Protein AF-A0A959T8D4-F1 (afdb_monomer_lite)

Foldseek 3Di:
DVVVVVVVVVVVVVVVVVVVPDCPVVVVCVVCPPPCPDPQKDKDKDKDKDWDFDPPDVPTDIDIDIDIDIDIGGDD

Sequence (76 aa):
MIHFGAKYLFAACLLLAASAAHGQAALLVLIFGDKAATENFHFSIDAGLNVATLPGLDGGDARLGFNFGLGTYIRL

Secondary structure (DSSP, 8-state):
-HHHHHHHHHHHHHHHHHHT-SSHHHHHHHHHTTTS-STTEEEEEEEEEEEE--TT-TT---EEEEEEEEEEEE--

Radius of gyration: 20.27 Å; chains: 1; bounding box: 58×24×44 Å

pLDDT: mean 75.1, std 11.95, range [52.19, 95.25]

Structure (mmCIF, N/CA/C/O backbone):
data_AF-A0A959T8D4-F1
#
_entry.id   AF-A0A959T8D4-F1
#
loop_
_atom_site.group_PDB
_atom_site.id
_atom_site.type_symbol
_atom_site.label_atom_id
_atom_site.label_alt_id
_atom_site.label_comp_id
_atom_site.label_asym_id
_atom_site.label_entity_id
_atom_site.label_seq_id
_atom_site.pdbx_PDB_ins_code
_atom_site.Cartn_x
_atom_site.Cartn_y
_atom_site.Cartn_z
_atom_site.occupancy
_atom_site.B_iso_or_equiv
_atom_site.auth_seq_id
_atom_site.auth_comp_id
_atom_site.auth_asym_id
_atom_site.auth_atom_id
_atom_site.pdbx_PDB_model_num
ATOM 1 N N . MET A 1 1 ? 38.834 4.167 10.308 1.00 52.19 1 MET A N 1
ATOM 2 C CA . MET A 1 1 ? 37.994 5.388 10.399 1.00 52.19 1 MET A CA 1
ATOM 3 C C . MET A 1 1 ? 36.625 5.293 9.707 1.00 52.19 1 MET A C 1
ATOM 5 O O . MET A 1 1 ? 35.784 6.123 10.006 1.00 52.19 1 MET A O 1
ATOM 9 N N . ILE A 1 2 ? 36.343 4.292 8.857 1.00 56.72 2 ILE A N 1
ATOM 10 C CA . ILE A 1 2 ? 35.075 4.209 8.091 1.00 56.72 2 ILE A CA 1
ATOM 11 C C . ILE A 1 2 ? 33.916 3.584 8.908 1.00 56.72 2 ILE A C 1
ATOM 13 O O . ILE A 1 2 ? 32.774 4.019 8.809 1.00 56.72 2 ILE A O 1
ATOM 17 N N . HIS A 1 3 ? 34.204 2.637 9.812 1.00 54.88 3 HIS A N 1
ATOM 18 C CA . HIS A 1 3 ? 33.184 1.980 10.652 1.00 54.88 3 HIS A CA 1
ATOM 19 C C . HIS A 1 3 ? 32.557 2.868 11.736 1.00 54.88 3 HIS A C 1
ATOM 21 O O . HIS A 1 3 ? 31.513 2.517 12.281 1.00 54.88 3 HIS A O 1
ATOM 27 N N . PHE A 1 4 ? 33.190 3.992 12.082 1.00 58.94 4 PHE A N 1
ATOM 28 C CA . PHE A 1 4 ? 32.682 4.898 13.111 1.00 58.94 4 PHE A CA 1
ATOM 29 C C . PHE A 1 4 ? 31.542 5.758 12.549 1.00 58.94 4 PHE A C 1
ATOM 31 O O . PHE A 1 4 ? 30.465 5.787 13.130 1.00 58.94 4 PHE A O 1
ATOM 38 N N . GLY A 1 5 ? 31.721 6.342 11.356 1.00 67.62 5 GLY A N 1
ATOM 39 C CA . GLY A 1 5 ? 30.713 7.189 10.704 1.00 67.62 5 GLY A CA 1
ATOM 40 C C . GLY A 1 5 ? 29.422 6.459 10.317 1.00 67.62 5 GLY A C 1
ATOM 41 O O . GLY A 1 5 ? 28.338 7.011 10.484 1.00 67.62 5 GLY A O 1
ATOM 42 N N . ALA A 1 6 ? 29.512 5.195 9.885 1.00 72.25 6 ALA A N 1
ATOM 43 C CA . ALA A 1 6 ? 28.345 4.404 9.479 1.00 72.25 6 ALA A CA 1
ATOM 44 C C . ALA A 1 6 ? 27.330 4.184 10.620 1.00 72.25 6 ALA A C 1
ATOM 46 O O . ALA A 1 6 ? 26.125 4.164 10.381 1.00 72.25 6 ALA A O 1
ATOM 47 N N . LYS A 1 7 ? 27.806 4.074 11.868 1.00 72.12 7 LYS A N 1
ATOM 48 C CA . LYS A 1 7 ? 26.954 3.894 13.056 1.00 72.12 7 LYS A CA 1
ATOM 49 C C . LYS A 1 7 ? 26.119 5.140 13.350 1.00 72.12 7 LYS A C 1
ATOM 51 O O . LYS A 1 7 ? 24.931 5.028 13.629 1.00 72.12 7 LYS A O 1
ATOM 56 N N . TYR A 1 8 ? 26.732 6.318 13.247 1.00 82.12 8 TYR A N 1
ATOM 57 C CA . TYR A 1 8 ? 26.042 7.594 13.453 1.00 82.12 8 TYR A CA 1
ATOM 58 C C . TYR A 1 8 ? 25.094 7.924 12.305 1.00 82.12 8 TYR A C 1
ATOM 60 O O . TYR A 1 8 ? 24.013 8.446 12.550 1.00 82.12 8 TYR A O 1
ATOM 68 N N . LEU A 1 9 ? 25.458 7.561 11.073 1.00 83.19 9 LEU A N 1
ATOM 69 C CA . LEU A 1 9 ? 24.582 7.710 9.913 1.00 83.19 9 LEU A CA 1
ATOM 70 C C . LEU A 1 9 ? 23.327 6.834 10.044 1.00 83.19 9 LEU A C 1
ATOM 72 O O . LEU A 1 9 ? 22.216 7.319 9.858 1.00 83.19 9 LEU A O 1
ATOM 76 N N . PHE A 1 10 ? 23.491 5.569 10.441 1.00 81.75 10 PHE A N 1
ATOM 77 C CA . PHE A 1 10 ? 22.369 4.664 10.693 1.00 81.75 10 PHE A CA 1
ATOM 78 C C . PHE A 1 10 ? 21.475 5.156 11.844 1.00 81.75 10 PHE A C 1
ATOM 80 O O . PHE A 1 10 ? 20.251 5.160 11.720 1.00 81.75 10 PHE A O 1
ATOM 87 N N . ALA A 1 11 ? 22.076 5.642 12.935 1.00 82.19 11 ALA A N 1
ATOM 88 C CA . ALA A 1 11 ? 21.340 6.234 14.050 1.00 82.19 11 ALA A CA 1
ATOM 89 C C . ALA A 1 11 ? 20.568 7.504 13.638 1.00 82.19 11 ALA A C 1
ATOM 91 O O . ALA A 1 11 ? 19.421 7.682 14.044 1.00 82.19 11 ALA A O 1
ATOM 92 N N . ALA A 1 12 ? 21.155 8.356 12.792 1.00 81.38 12 ALA A N 1
ATOM 93 C CA . ALA A 1 12 ? 20.489 9.541 12.255 1.00 81.38 12 ALA A CA 1
ATOM 94 C C . ALA A 1 12 ? 19.291 9.171 11.361 1.00 81.38 12 ALA A C 1
ATOM 96 O O . ALA A 1 12 ? 18.223 9.765 11.500 1.00 81.38 12 ALA A O 1
ATOM 97 N N . CYS A 1 13 ? 19.422 8.152 10.503 1.00 78.56 13 CYS A N 1
ATOM 98 C CA . CYS A 1 13 ? 18.306 7.641 9.700 1.00 78.56 13 CYS A CA 1
ATOM 99 C C . CYS A 1 13 ? 17.161 7.090 10.567 1.00 78.56 13 CYS A C 1
ATOM 101 O O . CYS A 1 13 ? 15.998 7.361 10.278 1.00 78.56 13 CYS A O 1
ATOM 103 N N . LEU A 1 14 ? 17.474 6.368 11.649 1.00 74.62 14 LEU A N 1
ATOM 104 C CA . LEU A 1 14 ? 16.473 5.855 12.595 1.00 74.62 14 LEU A CA 1
ATOM 105 C C . LEU A 1 14 ? 15.721 6.978 13.324 1.00 74.62 14 LEU A C 1
ATOM 107 O O . LEU A 1 14 ? 14.506 6.897 13.488 1.00 74.62 14 LEU A O 1
ATOM 111 N N . LEU A 1 15 ? 16.421 8.043 13.724 1.00 73.00 15 LEU A N 1
ATOM 112 C CA . LEU A 1 15 ? 15.808 9.200 14.387 1.00 73.00 15 LEU A CA 1
ATOM 113 C C . LEU A 1 15 ? 14.890 9.995 13.446 1.00 73.00 15 LEU A C 1
ATOM 115 O O . LEU A 1 15 ? 13.832 10.457 13.869 1.00 73.00 15 LEU A O 1
ATOM 119 N N . LEU A 1 16 ? 15.256 10.113 12.166 1.00 69.56 16 LEU A N 1
ATOM 120 C CA . LEU A 1 16 ? 14.411 10.740 11.143 1.00 69.56 16 LEU A CA 1
ATOM 121 C C . LEU A 1 16 ? 13.202 9.869 10.762 1.00 69.56 16 LEU A C 1
ATOM 123 O O . LEU A 1 16 ? 12.146 10.402 10.440 1.00 69.56 16 LEU A O 1
ATOM 127 N N . ALA A 1 17 ? 13.321 8.541 10.836 1.00 65.75 17 ALA A N 1
ATOM 128 C CA . ALA A 1 17 ? 12.187 7.635 10.654 1.00 65.75 17 ALA A CA 1
ATOM 129 C C . ALA A 1 17 ? 11.194 7.699 11.832 1.00 65.75 17 ALA A C 1
ATOM 131 O O . ALA A 1 17 ? 9.986 7.583 11.629 1.00 65.75 17 ALA A O 1
ATOM 132 N N . ALA A 1 18 ? 11.683 7.938 13.055 1.00 63.25 18 ALA A N 1
ATOM 133 C CA . ALA A 1 18 ? 10.848 8.053 14.251 1.00 63.25 18 ALA A CA 1
ATOM 134 C C . ALA A 1 18 ? 9.978 9.328 14.272 1.00 63.25 18 ALA A C 1
ATOM 136 O O . ALA A 1 18 ? 8.876 9.306 14.821 1.00 63.25 18 ALA A O 1
ATOM 137 N N . SER A 1 19 ? 10.418 10.430 13.650 1.00 60.78 19 SER A N 1
ATOM 138 C CA . SER A 1 19 ? 9.617 11.665 13.576 1.00 60.78 19 SER A CA 1
ATOM 139 C C . SER A 1 19 ? 8.448 11.576 12.583 1.00 60.78 19 SER A C 1
ATOM 141 O O . SER A 1 19 ? 7.483 12.328 12.709 1.00 60.78 19 SER A O 1
ATOM 143 N N . ALA A 1 20 ? 8.482 10.623 11.644 1.00 57.59 20 ALA A N 1
ATOM 144 C CA . ALA A 1 20 ? 7.446 10.430 10.627 1.00 57.59 20 ALA A CA 1
ATOM 145 C C . ALA A 1 20 ? 6.226 9.606 11.100 1.00 57.59 20 ALA A C 1
ATOM 147 O O . ALA A 1 20 ? 5.256 9.461 10.355 1.00 57.59 20 ALA A O 1
ATOM 148 N N . ALA A 1 21 ? 6.229 9.071 12.325 1.00 57.41 21 ALA A N 1
ATOM 149 C CA . ALA A 1 21 ? 5.279 8.036 12.735 1.00 57.41 21 ALA A CA 1
ATOM 150 C C . ALA A 1 21 ? 4.364 8.455 13.899 1.00 57.41 21 ALA A C 1
ATOM 152 O O . ALA A 1 21 ? 4.491 7.941 15.003 1.00 57.41 21 ALA A O 1
ATOM 153 N N . HIS A 1 22 ? 3.406 9.357 13.655 1.00 58.34 22 HIS A N 1
ATOM 154 C CA . HIS A 1 22 ? 2.316 9.619 14.620 1.00 58.34 22 HIS A CA 1
ATOM 155 C C . HIS A 1 22 ? 0.898 9.625 14.008 1.00 58.34 22 HIS A C 1
ATOM 157 O O . HIS A 1 22 ? -0.079 9.697 14.745 1.00 58.34 22 HIS A O 1
ATOM 163 N N . GLY A 1 23 ? 0.750 9.495 12.681 1.00 57.75 23 GLY A N 1
ATOM 164 C CA . GLY A 1 23 ? -0.562 9.526 12.004 1.00 57.75 23 GLY A CA 1
ATOM 165 C C . GLY A 1 23 ? -1.024 8.209 11.371 1.00 57.75 23 GLY A C 1
ATOM 166 O O . GLY A 1 23 ? -2.212 8.028 11.134 1.00 57.75 23 GLY A O 1
ATOM 167 N N . GLN A 1 24 ? -0.117 7.266 11.101 1.00 62.09 24 GLN A N 1
ATOM 168 C CA . GLN A 1 24 ? -0.443 6.062 10.323 1.00 62.09 24 GLN A CA 1
ATOM 169 C C . GLN A 1 24 ? -1.352 5.092 11.094 1.00 62.09 24 GLN A C 1
ATOM 171 O O . GLN A 1 24 ? -2.329 4.602 10.540 1.00 62.09 24 GLN A O 1
ATOM 176 N N . ALA A 1 25 ? -1.105 4.885 12.393 1.00 61.25 25 ALA A N 1
ATOM 177 C CA . ALA A 1 25 ? -1.988 4.088 13.248 1.00 61.25 25 ALA A CA 1
ATO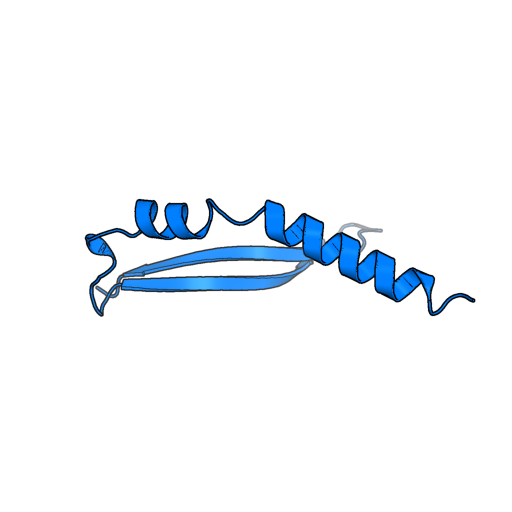M 178 C C . ALA A 1 25 ? -3.360 4.756 13.455 1.00 61.25 25 ALA A C 1
ATOM 180 O O . ALA A 1 25 ? -4.382 4.078 13.475 1.00 61.25 25 ALA A O 1
ATOM 181 N N . ALA A 1 26 ? -3.399 6.090 13.541 1.00 64.12 26 ALA A N 1
ATOM 182 C CA . ALA A 1 26 ? -4.648 6.842 13.632 1.00 64.12 26 ALA A CA 1
ATOM 183 C C . ALA A 1 26 ? -5.471 6.742 12.337 1.00 64.12 26 ALA A C 1
ATOM 185 O O . ALA A 1 26 ? -6.686 6.632 12.412 1.00 64.12 26 ALA A O 1
ATOM 186 N N . LEU A 1 27 ? -4.831 6.706 11.161 1.00 66.88 27 LEU A N 1
ATOM 187 C CA . LEU A 1 27 ? -5.506 6.440 9.885 1.00 66.88 27 LEU A CA 1
ATOM 188 C C . LEU A 1 27 ? -6.096 5.030 9.833 1.00 66.88 27 LEU A C 1
ATOM 190 O O . LEU A 1 27 ? -7.217 4.869 9.368 1.00 66.88 27 LEU A O 1
ATOM 194 N N . LEU A 1 28 ? -5.389 4.027 10.358 1.00 65.38 28 LEU A N 1
ATOM 195 C CA . LEU A 1 28 ? -5.933 2.675 10.491 1.00 65.38 28 LEU A CA 1
ATOM 196 C C . LEU A 1 28 ? -7.170 2.675 11.397 1.00 65.38 28 LEU A C 1
ATOM 198 O O . LEU A 1 28 ? -8.206 2.157 11.009 1.00 65.38 28 LEU A O 1
ATOM 202 N N . VAL A 1 29 ? -7.114 3.335 12.553 1.00 63.47 29 VAL A N 1
ATOM 203 C CA . VAL A 1 29 ? -8.265 3.453 13.466 1.00 63.47 29 VAL A CA 1
ATOM 204 C C . VAL A 1 29 ? -9.410 4.284 12.866 1.00 63.47 29 VAL A C 1
ATOM 206 O O . VAL A 1 29 ? -10.569 3.953 13.089 1.00 63.47 29 VAL A O 1
ATOM 209 N N . LEU A 1 30 ? -9.125 5.321 12.075 1.00 67.12 30 LEU A N 1
ATOM 210 C CA . LEU A 1 30 ? -10.137 6.158 11.414 1.00 67.12 30 LEU A CA 1
ATOM 211 C C . LEU A 1 30 ? -10.803 5.465 10.216 1.00 67.12 30 LEU A C 1
ATOM 213 O O . LEU A 1 30 ? -11.991 5.675 9.986 1.00 67.12 30 LEU A O 1
ATOM 217 N N . ILE A 1 31 ? -10.062 4.654 9.455 1.00 67.38 31 ILE A N 1
ATOM 218 C CA . ILE A 1 31 ? -10.597 3.889 8.317 1.00 67.38 31 ILE A CA 1
ATOM 219 C C . ILE A 1 31 ? -11.336 2.639 8.813 1.00 67.38 31 ILE A C 1
ATOM 221 O O . ILE A 1 31 ? -12.363 2.270 8.245 1.00 67.38 31 ILE A O 1
ATOM 225 N N . PHE A 1 32 ? -10.832 1.994 9.869 1.00 67.00 32 PHE A N 1
ATOM 226 C CA . PHE A 1 32 ? -11.317 0.688 10.315 1.00 67.00 32 PHE A CA 1
ATOM 227 C C . PHE A 1 32 ? -12.273 0.752 11.502 1.00 67.00 32 PHE A C 1
ATOM 229 O O . PHE A 1 32 ? -13.270 0.036 11.483 1.00 67.00 32 PHE A O 1
ATOM 236 N N . GLY A 1 33 ? -12.067 1.668 12.448 1.00 68.25 33 GLY A N 1
ATOM 237 C CA . GLY A 1 33 ? -13.027 2.054 13.486 1.00 68.25 33 GLY A CA 1
ATOM 238 C C . GLY A 1 33 ? -13.855 0.920 14.105 1.00 68.25 33 GLY A C 1
ATOM 239 O O . GLY A 1 33 ? -13.436 -0.230 14.208 1.00 68.25 33 GLY A O 1
ATOM 240 N N . ASP A 1 34 ? -15.076 1.266 14.504 1.00 60.78 34 ASP A N 1
ATOM 241 C CA . ASP A 1 34 ? -16.008 0.381 15.216 1.00 60.78 34 ASP A CA 1
ATOM 242 C C . ASP A 1 34 ? -16.518 -0.794 14.349 1.00 60.78 34 ASP A C 1
ATOM 244 O O . ASP A 1 34 ? -16.956 -1.820 14.858 1.00 60.78 34 ASP A O 1
ATOM 248 N 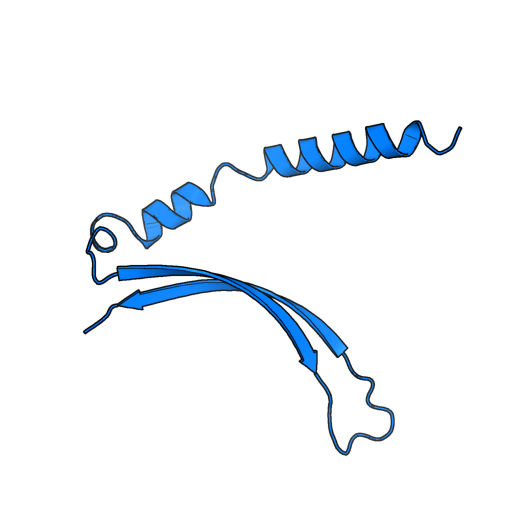N . LYS A 1 35 ? -16.427 -0.682 13.013 1.00 57.22 35 LYS A N 1
ATOM 249 C CA . LYS A 1 35 ? -16.896 -1.713 12.066 1.00 57.22 35 LYS A CA 1
ATOM 250 C C . LYS A 1 35 ? -15.854 -2.785 11.731 1.00 57.22 35 LYS A C 1
ATOM 252 O O . LYS A 1 35 ? -16.226 -3.832 11.207 1.00 57.22 35 LYS A O 1
ATOM 257 N N . ALA A 1 36 ? -14.577 -2.549 12.028 1.00 60.06 36 ALA A N 1
ATOM 258 C CA . ALA A 1 36 ? -13.508 -3.534 11.871 1.00 60.06 36 ALA A CA 1
ATOM 259 C C . ALA A 1 36 ? -13.337 -4.452 13.083 1.00 60.06 36 ALA A C 1
ATOM 261 O O . ALA A 1 36 ? -12.652 -5.468 12.989 1.00 60.06 36 ALA A O 1
ATOM 262 N N . ALA A 1 37 ? -13.978 -4.131 14.209 1.00 60.00 37 ALA A N 1
ATOM 263 C CA . ALA A 1 37 ? -14.017 -4.969 15.402 1.00 60.00 37 ALA A CA 1
ATOM 264 C C . ALA A 1 37 ? -15.027 -6.124 15.243 1.00 60.00 37 ALA A C 1
ATOM 266 O O . ALA A 1 37 ? -15.904 -6.331 16.078 1.00 60.00 37 ALA A O 1
ATOM 267 N N . THR A 1 38 ? -14.934 -6.867 14.140 1.00 67.06 38 THR A N 1
ATOM 268 C CA . THR A 1 38 ? -15.716 -8.089 13.921 1.00 67.06 38 THR A CA 1
ATOM 269 C C . THR A 1 38 ? -14.766 -9.191 13.478 1.00 67.06 38 THR A C 1
ATOM 271 O O . THR A 1 38 ? -13.837 -8.930 12.718 1.00 67.06 38 THR A O 1
ATOM 274 N N . GLU A 1 39 ? -14.998 -10.430 13.909 1.00 66.44 39 GLU A N 1
ATOM 275 C CA . GLU A 1 39 ? -14.148 -11.575 13.537 1.00 66.44 39 GLU A CA 1
ATOM 276 C C . GLU A 1 39 ? -14.116 -11.848 12.020 1.00 66.44 39 GLU A C 1
ATOM 278 O O . GLU A 1 39 ? -13.248 -12.567 11.537 1.00 66.44 39 GLU A O 1
ATOM 283 N N . ASN A 1 40 ? -15.042 -11.251 11.262 1.00 71.75 40 ASN A N 1
ATOM 284 C CA . ASN A 1 40 ? -15.139 -11.383 9.810 1.00 71.75 40 ASN A CA 1
AT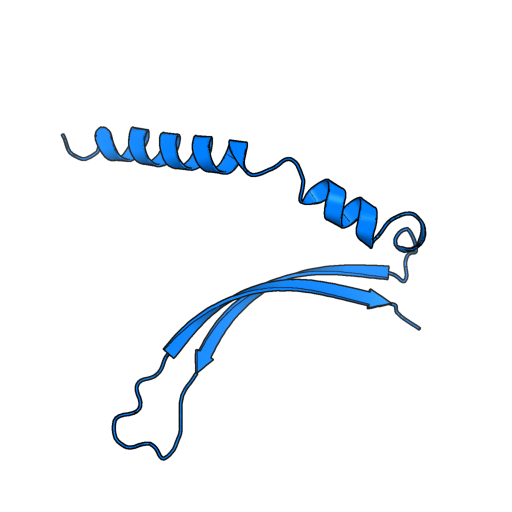OM 285 C C . ASN A 1 40 ? -14.341 -10.315 9.047 1.00 71.75 40 ASN A C 1
ATOM 287 O O . ASN A 1 40 ? -14.244 -10.401 7.820 1.00 71.75 40 ASN A O 1
ATOM 291 N N . PHE A 1 41 ? -13.805 -9.303 9.738 1.00 73.31 41 PHE A N 1
ATOM 292 C CA . PHE A 1 41 ? -13.013 -8.234 9.141 1.00 73.31 41 PHE A CA 1
ATOM 293 C C . PHE A 1 41 ? -11.515 -8.528 9.285 1.00 73.31 41 PHE A C 1
ATOM 295 O O . PHE A 1 41 ? -10.972 -8.581 10.387 1.00 73.31 41 PHE A O 1
ATOM 302 N N . HIS A 1 42 ? -10.831 -8.678 8.154 1.00 74.88 42 HIS A N 1
ATOM 303 C CA . HIS A 1 42 ? -9.399 -8.943 8.095 1.00 74.88 42 HIS A CA 1
ATOM 304 C C . HIS A 1 42 ? -8.665 -7.762 7.468 1.00 74.88 42 HIS A C 1
ATOM 306 O O . HIS A 1 42 ? -8.959 -7.359 6.343 1.00 74.88 42 HIS A O 1
ATOM 312 N N . PHE A 1 43 ? -7.676 -7.241 8.189 1.00 76.56 43 PHE A N 1
ATOM 313 C CA . PHE A 1 43 ? -6.759 -6.214 7.712 1.00 76.56 43 PHE A CA 1
ATOM 314 C C . PHE A 1 43 ? -5.393 -6.835 7.401 1.00 76.56 43 PHE A C 1
ATOM 316 O O . PHE A 1 43 ? -4.855 -7.577 8.226 1.00 76.56 43 PHE A O 1
ATOM 323 N N . SER A 1 44 ? -4.830 -6.527 6.231 1.00 79.00 44 SER A N 1
ATOM 324 C CA . SER A 1 44 ? -3.498 -6.970 5.813 1.00 79.00 44 SER A CA 1
ATOM 325 C C . SER A 1 44 ? -2.586 -5.787 5.505 1.00 79.00 44 SER A C 1
ATOM 327 O O . SER A 1 44 ? -3.010 -4.742 5.007 1.00 79.00 44 SER A O 1
ATOM 329 N N . ILE A 1 45 ? -1.303 -5.976 5.802 1.00 83.81 45 ILE A N 1
ATOM 330 C CA . ILE A 1 45 ? -0.215 -5.133 5.318 1.00 83.81 45 ILE A CA 1
ATOM 331 C C . ILE A 1 45 ? 0.592 -5.998 4.364 1.00 83.81 45 ILE A C 1
ATOM 333 O O . ILE A 1 45 ? 1.111 -7.038 4.771 1.00 83.81 45 ILE A O 1
ATOM 337 N N . ASP A 1 46 ? 0.710 -5.553 3.121 1.00 84.44 46 ASP A N 1
ATOM 338 C CA . ASP A 1 46 ? 1.322 -6.326 2.052 1.00 84.44 46 ASP A CA 1
ATOM 339 C C . ASP A 1 46 ? 2.564 -5.597 1.537 1.00 84.44 46 ASP A C 1
ATOM 341 O O . ASP A 1 46 ? 2.534 -4.409 1.219 1.00 84.44 46 ASP A O 1
ATOM 345 N N . ALA A 1 47 ? 3.676 -6.318 1.453 1.00 90.38 47 ALA A N 1
ATOM 346 C CA . ALA A 1 47 ? 4.915 -5.843 0.855 1.00 90.38 47 ALA A CA 1
ATOM 347 C C . ALA A 1 47 ? 5.363 -6.855 -0.198 1.00 90.38 47 ALA A C 1
ATOM 349 O O . ALA A 1 47 ? 5.322 -8.062 0.042 1.00 90.38 47 ALA A O 1
ATOM 350 N N . GLY A 1 48 ? 5.797 -6.382 -1.361 1.00 92.25 48 GLY A N 1
ATOM 351 C CA . GLY A 1 48 ? 6.123 -7.264 -2.474 1.00 92.25 48 GLY A CA 1
ATOM 352 C C . GLY A 1 48 ? 7.127 -6.671 -3.445 1.00 92.25 48 GLY A C 1
ATOM 353 O O . GLY A 1 48 ? 7.294 -5.457 -3.554 1.00 92.25 48 GLY A O 1
ATOM 354 N N . LEU A 1 49 ? 7.788 -7.557 -4.180 1.00 95.25 49 LEU A N 1
ATOM 355 C CA . LEU A 1 49 ? 8.646 -7.203 -5.301 1.00 95.25 49 LEU A CA 1
ATOM 356 C C . LEU A 1 49 ? 7.926 -7.552 -6.599 1.00 95.25 49 LEU A C 1
ATOM 358 O O . LEU A 1 49 ? 7.291 -8.598 -6.707 1.00 95.25 49 LEU A O 1
ATOM 362 N N . ASN A 1 50 ? 8.035 -6.670 -7.581 1.00 92.69 50 ASN A N 1
ATOM 363 C CA . ASN A 1 50 ? 7.516 -6.864 -8.922 1.00 92.69 50 ASN A CA 1
ATOM 364 C C . ASN A 1 50 ? 8.677 -6.905 -9.917 1.00 92.69 50 ASN A C 1
ATOM 366 O O . ASN A 1 50 ? 9.598 -6.091 -9.824 1.00 92.69 50 ASN A O 1
ATOM 370 N N . VAL A 1 51 ? 8.599 -7.821 -10.880 1.00 93.38 51 VAL A N 1
ATOM 371 C CA . VAL A 1 51 ? 9.490 -7.880 -12.040 1.00 93.38 51 VAL A CA 1
ATOM 372 C C . VAL A 1 51 ? 8.626 -7.709 -13.280 1.00 93.38 51 VAL A C 1
ATOM 374 O O . VAL A 1 51 ? 7.891 -8.616 -13.660 1.00 93.38 51 VAL A O 1
ATOM 377 N N . ALA A 1 52 ? 8.695 -6.536 -13.900 1.00 91.12 52 ALA A N 1
ATOM 378 C CA . ALA A 1 52 ? 7.951 -6.236 -15.114 1.00 91.12 52 ALA A CA 1
ATOM 379 C C . ALA A 1 52 ? 8.847 -6.412 -16.342 1.00 91.12 52 ALA A C 1
ATOM 381 O O . ALA A 1 52 ? 9.936 -5.840 -16.412 1.00 91.12 52 ALA A O 1
ATOM 382 N N . THR A 1 53 ? 8.368 -7.169 -17.325 1.00 91.50 53 THR A N 1
ATOM 383 C CA . THR A 1 53 ? 8.987 -7.308 -18.647 1.00 91.50 53 THR A CA 1
ATOM 384 C C . THR A 1 53 ? 7.960 -6.963 -19.725 1.00 91.50 53 THR A C 1
ATOM 386 O O . THR A 1 53 ? 6.758 -7.128 -19.517 1.00 91.50 53 THR A O 1
ATOM 389 N N . LEU A 1 54 ? 8.421 -6.442 -20.866 1.00 89.19 54 LEU A N 1
ATOM 390 C CA . LEU A 1 54 ? 7.581 -6.107 -22.021 1.00 89.19 54 LEU A CA 1
ATOM 391 C C . LEU A 1 54 ? 7.965 -7.013 -23.199 1.00 89.19 54 LEU A C 1
ATOM 393 O O . LEU A 1 54 ? 8.898 -6.693 -23.936 1.00 89.19 54 LEU A O 1
ATOM 397 N N . PRO A 1 55 ? 7.287 -8.162 -23.371 1.00 84.50 55 PRO A N 1
ATOM 398 C CA . PRO A 1 55 ? 7.594 -9.086 -24.454 1.00 84.50 55 PRO A CA 1
ATOM 399 C C . PRO A 1 55 ? 7.340 -8.429 -25.817 1.00 84.50 55 PRO A C 1
ATOM 401 O O . PRO A 1 55 ? 6.293 -7.820 -26.024 1.00 84.50 55 PRO A O 1
ATOM 404 N N . GLY A 1 56 ? 8.281 -8.576 -26.752 1.00 85.81 56 GLY A N 1
ATOM 405 C CA . GLY A 1 56 ? 8.157 -8.054 -28.119 1.00 85.81 56 GLY A CA 1
ATOM 406 C C . GLY A 1 56 ? 8.619 -6.606 -28.317 1.00 85.81 56 GLY A C 1
ATOM 407 O O . GLY A 1 56 ? 8.547 -6.109 -29.437 1.00 85.81 56 GLY A O 1
ATOM 408 N N . LEU A 1 57 ? 9.110 -5.935 -27.269 1.00 87.75 57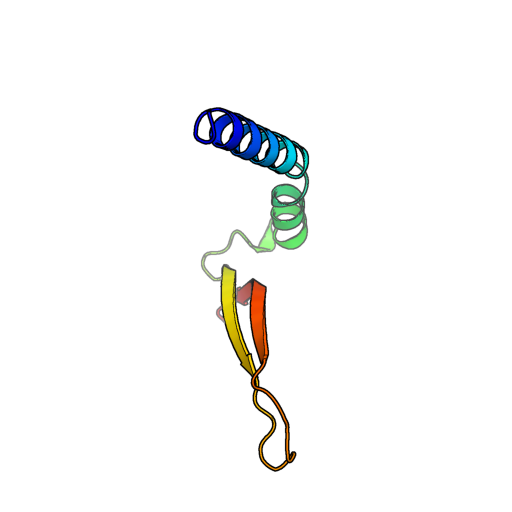 LEU A N 1
ATOM 409 C CA . LEU A 1 57 ? 9.821 -4.666 -27.405 1.00 87.75 57 LEU A CA 1
ATOM 410 C C . LEU A 1 57 ? 11.327 -4.937 -27.491 1.00 87.75 57 LEU A C 1
ATOM 412 O O . LEU A 1 57 ? 11.961 -5.249 -26.481 1.00 87.75 57 LEU A O 1
ATOM 416 N N . ASP A 1 58 ? 11.897 -4.811 -28.689 1.00 81.06 58 ASP A N 1
ATOM 417 C CA . ASP A 1 58 ? 13.344 -4.932 -28.877 1.00 81.06 58 ASP A CA 1
ATOM 418 C C . ASP A 1 58 ? 14.073 -3.865 -28.044 1.00 81.06 58 ASP A C 1
ATOM 420 O O . ASP A 1 58 ? 13.812 -2.667 -28.164 1.00 81.06 58 ASP A O 1
ATOM 424 N N . GLY A 1 59 ? 14.966 -4.314 -27.155 1.00 81.06 59 GLY A N 1
ATOM 425 C CA . GLY A 1 59 ? 15.681 -3.458 -26.199 1.00 81.06 59 GLY A CA 1
ATOM 426 C C . GLY A 1 59 ? 14.913 -3.119 -24.912 1.00 81.06 59 GLY A C 1
ATOM 427 O O . GLY A 1 59 ? 15.355 -2.256 -24.156 1.00 81.06 59 GLY A O 1
ATOM 428 N N . GLY A 1 60 ? 13.771 -3.759 -24.642 1.00 78.69 60 GLY A N 1
ATOM 429 C CA . GLY A 1 60 ? 13.027 -3.572 -23.395 1.00 78.69 60 GLY A CA 1
ATOM 430 C C . GLY A 1 60 ? 13.690 -4.256 -22.192 1.00 78.69 60 GLY A C 1
ATOM 431 O O . GLY A 1 60 ? 13.626 -5.476 -22.062 1.00 78.69 60 GLY A O 1
ATOM 432 N N . ASP A 1 61 ? 14.267 -3.473 -21.278 1.00 87.19 61 ASP A N 1
ATOM 433 C CA . ASP A 1 61 ? 14.855 -3.991 -20.037 1.00 87.19 61 ASP A CA 1
ATOM 434 C C . ASP A 1 61 ? 13.798 -4.405 -19.002 1.00 87.19 61 ASP A C 1
ATOM 436 O O . ASP A 1 61 ? 12.759 -3.756 -18.828 1.00 87.19 61 ASP A O 1
ATOM 440 N N . ALA A 1 62 ? 14.1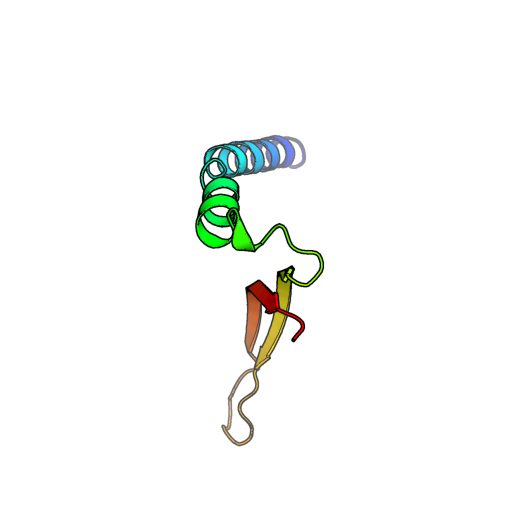02 -5.466 -18.250 1.00 89.81 62 ALA A N 1
ATOM 441 C CA . ALA A 1 62 ? 13.307 -5.869 -17.097 1.00 89.81 62 ALA A CA 1
ATOM 442 C C . ALA A 1 62 ? 13.380 -4.802 -15.994 1.00 89.81 62 ALA A C 1
ATOM 444 O O . ALA A 1 62 ? 14.463 -4.355 -15.608 1.00 89.81 62 ALA A O 1
ATOM 445 N N . ARG A 1 63 ? 12.225 -4.419 -15.443 1.00 91.56 63 ARG A N 1
ATOM 446 C CA . ARG A 1 63 ? 12.135 -3.442 -14.352 1.00 91.56 63 ARG A CA 1
ATOM 447 C C . ARG A 1 63 ? 11.747 -4.107 -13.046 1.00 91.56 63 ARG A C 1
ATOM 449 O O . ARG A 1 63 ? 10.683 -4.713 -12.940 1.00 91.56 63 ARG A O 1
ATOM 456 N N . LEU A 1 64 ? 12.605 -3.938 -12.044 1.00 94.25 64 LEU A N 1
ATOM 457 C CA . LEU A 1 64 ? 12.312 -4.299 -10.664 1.00 94.25 64 LEU A CA 1
ATOM 458 C C . LEU A 1 64 ? 11.608 -3.139 -9.959 1.00 94.25 64 LEU A C 1
ATOM 460 O O . LEU A 1 64 ? 12.038 -1.991 -10.064 1.00 94.25 64 LEU A O 1
ATOM 464 N N . GLY A 1 65 ? 10.546 -3.447 -9.223 1.00 91.94 65 GLY A N 1
ATOM 465 C CA . GLY A 1 65 ? 9.825 -2.490 -8.390 1.00 91.94 65 GLY A CA 1
ATOM 466 C C . GLY A 1 65 ? 9.516 -3.076 -7.020 1.00 91.94 65 GLY A C 1
ATOM 467 O O . GLY A 1 65 ? 9.221 -4.261 -6.902 1.00 91.94 65 GLY A O 1
ATOM 468 N N . PHE A 1 66 ? 9.571 -2.246 -5.985 1.00 94.00 66 PHE A N 1
ATOM 469 C CA . PHE A 1 66 ? 9.065 -2.587 -4.659 1.00 94.00 66 PHE A CA 1
ATOM 470 C C . PHE A 1 66 ? 7.682 -1.964 -4.479 1.00 94.00 66 PHE A C 1
ATOM 472 O O . PHE A 1 66 ? 7.480 -0.803 -4.832 1.00 94.00 66 PHE A O 1
ATOM 479 N N . ASN A 1 67 ? 6.748 -2.728 -3.924 1.00 87.06 67 ASN A N 1
ATOM 480 C CA . ASN A 1 67 ? 5.394 -2.284 -3.632 1.00 87.06 67 ASN A CA 1
ATOM 481 C C . ASN A 1 67 ? 5.085 -2.525 -2.157 1.00 87.06 67 ASN A C 1
ATOM 483 O O . ASN A 1 67 ? 5.465 -3.547 -1.588 1.00 87.06 67 ASN A O 1
ATOM 487 N N . PHE A 1 68 ? 4.358 -1.586 -1.564 1.00 88.44 68 PHE A N 1
ATOM 488 C CA . PHE A 1 68 ? 3.825 -1.680 -0.215 1.00 88.44 68 PHE A CA 1
ATOM 489 C C . PHE A 1 68 ? 2.378 -1.199 -0.241 1.00 88.44 68 PHE A C 1
ATOM 491 O O . PHE A 1 68 ? 2.080 -0.182 -0.870 1.00 88.44 68 PHE A O 1
ATOM 498 N N . GLY A 1 69 ? 1.484 -1.927 0.414 1.00 82.31 69 GLY A N 1
ATOM 499 C CA . GLY A 1 69 ? 0.054 -1.674 0.357 1.00 82.31 69 GLY A CA 1
ATOM 500 C C . GLY A 1 69 ? -0.678 -2.163 1.596 1.00 82.31 69 GLY A C 1
ATOM 501 O O . GLY A 1 69 ? -0.125 -2.853 2.450 1.00 82.31 69 GLY A O 1
ATOM 502 N N . LEU A 1 70 ? -1.943 -1.764 1.677 1.00 85.19 70 LEU A N 1
ATOM 503 C CA . LEU A 1 70 ? -2.871 -2.143 2.732 1.00 85.19 70 LEU A CA 1
ATOM 504 C C . LEU A 1 70 ? -4.084 -2.816 2.091 1.00 85.19 70 LEU A C 1
ATOM 506 O O . LEU A 1 70 ? -4.635 -2.281 1.126 1.00 85.19 70 LEU A O 1
ATOM 510 N N . GLY A 1 71 ? -4.495 -3.961 2.627 1.00 78.81 71 GLY A N 1
ATOM 511 C CA . GLY A 1 71 ? -5.635 -4.737 2.148 1.00 78.81 71 GLY A CA 1
ATOM 512 C C . GLY A 1 71 ? -6.688 -4.926 3.233 1.00 78.81 71 GLY A C 1
ATOM 513 O O . GLY A 1 71 ? -6.389 -4.940 4.429 1.00 78.81 71 GLY A O 1
ATOM 514 N N . THR A 1 72 ? -7.949 -5.031 2.819 1.00 77.56 72 THR A N 1
ATOM 515 C CA . THR A 1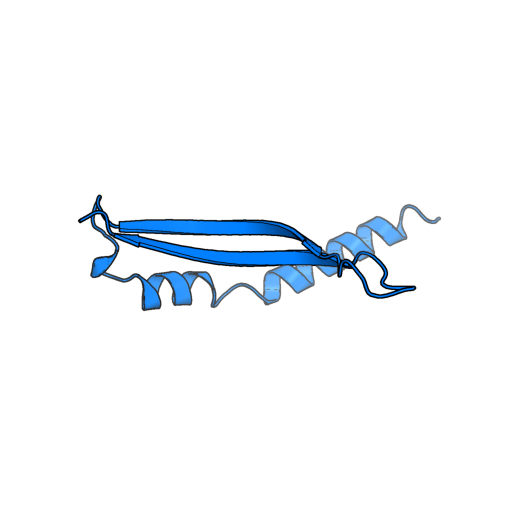 72 ? -9.084 -5.241 3.722 1.00 77.56 72 THR A CA 1
ATOM 516 C C . THR A 1 72 ? -10.032 -6.251 3.103 1.00 77.56 72 THR A C 1
ATOM 518 O O . THR A 1 72 ? -10.352 -6.172 1.916 1.00 77.56 72 THR A O 1
ATOM 521 N N . TYR A 1 73 ? -10.477 -7.219 3.897 1.00 77.44 73 TYR A N 1
ATOM 522 C CA . TYR A 1 73 ? -11.365 -8.277 3.431 1.00 77.44 73 TYR A CA 1
ATOM 523 C C . TYR A 1 73 ? -12.453 -8.519 4.468 1.00 77.44 73 TYR A C 1
ATOM 525 O O . TYR A 1 73 ? -12.168 -8.677 5.653 1.00 77.44 73 TYR A O 1
ATOM 533 N N . ILE A 1 74 ? -13.703 -8.552 4.011 1.00 77.69 74 ILE A N 1
ATOM 534 C CA . ILE A 1 74 ? -14.858 -8.931 4.825 1.00 77.69 74 ILE A CA 1
ATOM 535 C C . ILE A 1 74 ? -15.301 -10.306 4.341 1.00 77.69 74 ILE A C 1
ATOM 537 O O . ILE A 1 74 ? -15.646 -10.463 3.168 1.00 77.69 74 ILE A O 1
ATOM 541 N N . ARG A 1 75 ? -15.266 -11.305 5.225 1.00 73.62 75 ARG A N 1
ATOM 542 C CA . ARG A 1 75 ? -15.854 -12.615 4.938 1.00 73.62 75 ARG A CA 1
ATOM 543 C C . ARG A 1 75 ? -17.381 -12.477 5.002 1.00 73.62 75 ARG A C 1
ATOM 545 O O . ARG A 1 75 ? -17.909 -12.100 6.044 1.00 73.62 75 ARG A O 1
ATOM 552 N N . LEU A 1 76 ? -18.039 -12.711 3.863 1.00 65.81 76 LEU A N 1
ATOM 553 C CA . LEU A 1 76 ? -19.500 -12.775 3.727 1.00 65.81 76 LEU A CA 1
ATOM 554 C C . LEU A 1 76 ? -20.054 -14.078 4.304 1.00 65.81 76 LEU A C 1
ATOM 556 O O . LEU A 1 76 ? -19.386 -15.123 4.117 1.00 65.81 76 LEU A O 1
#